Protein AF-A0A3C2AQ72-F1 (afdb_monomer_lite)

Structure (mmCIF, N/CA/C/O backbone):
data_AF-A0A3C2AQ72-F1
#
_entry.id   AF-A0A3C2AQ72-F1
#
loop_
_atom_site.group_PDB
_atom_site.id
_atom_site.type_symbol
_atom_site.label_atom_id
_atom_site.label_alt_id
_atom_site.label_comp_id
_atom_site.label_asym_id
_atom_site.label_entity_id
_atom_site.label_seq_id
_atom_site.pdbx_PDB_ins_code
_atom_site.Cartn_x
_atom_site.Cartn_y
_atom_site.Cartn_z
_atom_site.occupancy
_atom_site.B_iso_or_equiv
_atom_site.auth_seq_id
_atom_site.auth_comp_id
_atom_site.auth_asym_id
_atom_site.auth_atom_id
_atom_site.pdbx_PDB_model_num
ATOM 1 N N . CYS A 1 1 ? 8.206 1.899 -15.677 1.00 89.50 1 CYS A N 1
ATOM 2 C CA . CYS A 1 1 ? 8.669 2.232 -14.307 1.00 89.50 1 CYS A CA 1
ATOM 3 C C . CYS A 1 1 ? 9.576 1.104 -13.819 1.00 89.50 1 CYS A C 1
ATOM 5 O O . CYS A 1 1 ? 9.097 -0.017 -13.760 1.00 89.50 1 CYS A O 1
ATOM 7 N N . HIS A 1 2 ? 10.856 1.352 -13.502 1.00 95.69 2 HIS A N 1
ATOM 8 C CA . HIS A 1 2 ? 11.806 0.269 -13.172 1.00 95.69 2 HIS A CA 1
ATOM 9 C C . HIS A 1 2 ? 11.410 -0.516 -11.911 1.00 95.69 2 HIS A C 1
ATOM 11 O O . HIS A 1 2 ? 11.183 -1.717 -11.989 1.00 95.69 2 HIS A O 1
ATOM 17 N N . TRP A 1 3 ? 11.232 0.166 -10.776 1.00 97.06 3 TRP A N 1
ATOM 18 C CA . TRP A 1 3 ? 10.887 -0.485 -9.504 1.00 97.06 3 TRP A CA 1
ATOM 19 C C . TRP A 1 3 ? 9.511 -1.152 -9.499 1.00 97.06 3 TRP A C 1
ATOM 21 O O . TRP A 1 3 ? 9.279 -2.063 -8.712 1.00 97.06 3 TRP A O 1
ATOM 31 N N . CYS A 1 4 ? 8.609 -0.732 -10.390 1.00 95.75 4 CYS A N 1
ATOM 32 C CA . CYS A 1 4 ? 7.329 -1.404 -10.572 1.00 95.75 4 CYS A CA 1
ATOM 33 C C . CYS A 1 4 ? 7.531 -2.822 -11.116 1.00 95.75 4 CYS A C 1
ATOM 35 O O . CYS A 1 4 ? 6.930 -3.746 -10.587 1.00 95.75 4 CYS A O 1
ATOM 37 N N . HIS A 1 5 ? 8.417 -2.990 -12.105 1.00 96.81 5 HIS A N 1
ATOM 38 C CA . HIS A 1 5 ? 8.761 -4.309 -12.643 1.00 96.81 5 HIS A CA 1
ATOM 39 C C . HIS A 1 5 ? 9.538 -5.162 -11.639 1.00 96.81 5 HIS A C 1
ATOM 41 O O . HIS A 1 5 ? 9.309 -6.361 -11.554 1.00 96.81 5 HIS A O 1
ATOM 47 N N . VAL A 1 6 ? 10.438 -4.553 -10.857 1.00 98.06 6 VAL A N 1
ATOM 48 C CA . VAL A 1 6 ? 11.176 -5.286 -9.813 1.00 98.06 6 VAL A CA 1
ATOM 49 C C . VAL A 1 6 ? 10.208 -5.854 -8.775 1.00 98.06 6 VAL A C 1
ATOM 51 O O . VAL A 1 6 ? 10.235 -7.048 -8.507 1.00 98.06 6 VAL A O 1
ATOM 54 N N . MET A 1 7 ? 9.311 -5.026 -8.233 1.00 98.25 7 MET A N 1
ATOM 55 C CA . MET A 1 7 ? 8.346 -5.482 -7.229 1.00 98.25 7 MET A CA 1
ATOM 56 C C . MET A 1 7 ? 7.323 -6.473 -7.801 1.00 98.25 7 MET A C 1
ATOM 58 O O . MET A 1 7 ? 6.921 -7.400 -7.104 1.00 98.25 7 MET A O 1
ATOM 62 N N . GLU A 1 8 ? 6.920 -6.302 -9.062 1.00 97.19 8 GLU A N 1
ATOM 63 C CA . GLU A 1 8 ? 6.074 -7.263 -9.775 1.00 97.19 8 GLU A CA 1
ATOM 64 C C . GLU A 1 8 ? 6.707 -8.653 -9.789 1.00 97.19 8 GLU A C 1
ATOM 66 O O . GLU A 1 8 ? 6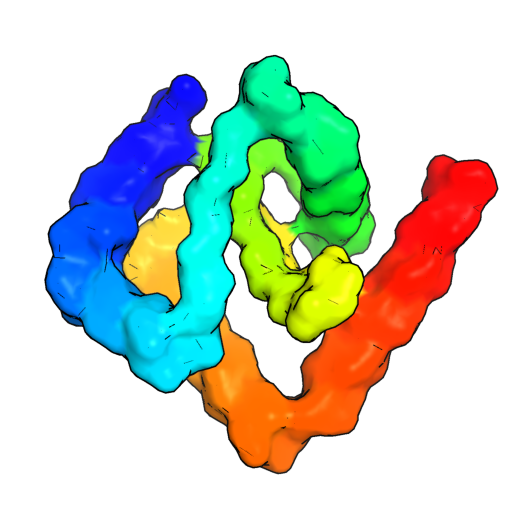.101 -9.594 -9.282 1.00 97.19 8 GLU A O 1
ATOM 71 N N . HIS A 1 9 ? 7.956 -8.750 -10.241 1.00 97.62 9 HIS A N 1
ATOM 72 C CA . HIS A 1 9 ? 8.668 -10.020 -10.314 1.00 97.62 9 HIS A CA 1
ATOM 73 C C . HIS A 1 9 ? 8.984 -10.613 -8.933 1.00 97.62 9 HIS A C 1
ATOM 75 O O . HIS A 1 9 ? 8.851 -11.813 -8.714 1.00 97.62 9 HIS A O 1
ATOM 81 N N . GLU A 1 10 ? 9.400 -9.780 -7.976 1.00 97.38 10 GLU A N 1
ATOM 82 C CA . GLU A 1 10 ? 9.776 -10.256 -6.641 1.00 97.38 10 GLU A CA 1
ATOM 83 C C . GLU A 1 10 ? 8.576 -10.612 -5.757 1.00 97.38 10 GLU A C 1
ATOM 85 O O . GLU A 1 10 ? 8.739 -11.382 -4.812 1.00 97.38 10 GLU A O 1
ATOM 90 N N . SER A 1 11 ? 7.405 -10.008 -5.989 1.00 97.56 11 SER A N 1
ATOM 91 C CA . SER A 1 11 ? 6.265 -10.099 -5.066 1.00 97.56 11 SER A CA 1
ATOM 92 C C . SER A 1 11 ? 4.947 -10.460 -5.740 1.00 97.56 11 SER A C 1
ATOM 94 O O . SER A 1 11 ? 4.271 -11.358 -5.261 1.00 97.56 11 SER A O 1
ATOM 96 N N . PHE A 1 12 ? 4.532 -9.781 -6.810 1.00 97.19 12 PHE A N 1
ATOM 97 C CA . PHE A 1 12 ? 3.191 -10.004 -7.377 1.00 97.19 12 PHE A CA 1
ATOM 98 C C . PHE A 1 12 ? 3.087 -11.302 -8.188 1.00 97.19 12 PHE A C 1
ATOM 100 O O . PHE A 1 12 ? 1.999 -11.863 -8.287 1.00 97.19 12 PHE A O 1
ATOM 107 N N . GLU A 1 13 ? 4.207 -11.788 -8.726 1.00 97.75 13 GLU A N 1
ATOM 108 C CA . GLU A 1 13 ? 4.323 -13.092 -9.395 1.00 97.75 13 GLU A CA 1
ATOM 109 C C . GLU A 1 13 ? 4.582 -14.260 -8.418 1.00 97.75 13 GLU A C 1
ATOM 111 O O . GLU A 1 13 ? 4.556 -15.418 -8.828 1.00 97.75 13 GLU A O 1
ATOM 116 N N . ASP A 1 14 ? 4.832 -13.987 -7.130 1.00 98.38 14 ASP A N 1
ATOM 117 C CA . ASP A 1 14 ? 5.065 -15.021 -6.114 1.00 98.38 14 ASP A CA 1
ATOM 118 C C . ASP A 1 14 ? 3.727 -15.598 -5.616 1.00 98.38 14 ASP A C 1
ATOM 120 O O . ASP A 1 14 ? 2.900 -14.889 -5.036 1.00 98.38 14 ASP A O 1
ATOM 124 N N . ASP A 1 15 ? 3.520 -16.904 -5.812 1.00 98.38 15 ASP A N 1
ATOM 125 C CA . ASP A 1 15 ? 2.260 -17.589 -5.486 1.00 98.38 15 ASP A CA 1
ATOM 126 C C . ASP A 1 15 ? 1.843 -17.439 -4.013 1.00 98.38 15 ASP A C 1
ATOM 128 O O . ASP A 1 15 ? 0.649 -17.359 -3.708 1.00 98.38 15 ASP A O 1
ATOM 132 N N . ALA A 1 16 ? 2.800 -17.389 -3.078 1.00 98.06 16 ALA A N 1
ATOM 133 C CA . ALA A 1 16 ? 2.487 -17.261 -1.657 1.00 98.06 16 ALA A CA 1
ATOM 134 C C . ALA A 1 16 ? 2.013 -15.841 -1.321 1.00 98.06 16 ALA A C 1
ATOM 136 O O . ALA A 1 16 ? 1.052 -15.665 -0.566 1.00 98.06 16 ALA A O 1
ATOM 137 N N . VAL A 1 17 ? 2.643 -14.827 -1.919 1.00 98.31 17 VAL A N 1
ATOM 138 C CA . VAL A 1 17 ? 2.209 -13.429 -1.789 1.00 98.31 17 VAL A CA 1
ATOM 139 C C . VAL A 1 17 ? 0.849 -13.225 -2.454 1.00 98.31 17 VAL A C 1
ATOM 141 O O . VAL A 1 17 ? -0.040 -12.618 -1.856 1.00 98.31 17 VAL A O 1
ATOM 144 N N . ALA A 1 18 ? 0.645 -13.774 -3.653 1.00 98.38 18 ALA A N 1
ATOM 145 C CA . ALA A 1 18 ? -0.629 -13.704 -4.359 1.00 98.38 18 ALA A CA 1
ATOM 146 C C . ALA A 1 18 ? -1.759 -14.370 -3.556 1.00 98.38 18 ALA A C 1
ATOM 148 O O . ALA A 1 18 ? -2.850 -13.809 -3.438 1.00 98.38 18 ALA A O 1
ATOM 149 N N . ALA A 1 19 ? -1.503 -15.530 -2.941 1.00 98.44 19 ALA A N 1
ATOM 150 C CA . ALA A 1 19 ? -2.463 -16.193 -2.061 1.00 98.44 19 ALA A CA 1
ATOM 151 C C . ALA A 1 19 ? -2.835 -15.326 -0.845 1.00 98.44 19 ALA A C 1
ATOM 153 O O . ALA A 1 19 ? -4.017 -15.212 -0.517 1.00 98.44 19 ALA A O 1
ATOM 154 N N . LEU A 1 20 ? -1.853 -14.671 -0.215 1.00 98.19 20 LEU A N 1
ATOM 155 C CA . LEU A 1 20 ? -2.085 -13.743 0.895 1.00 98.19 20 LEU A CA 1
ATOM 156 C C . LEU A 1 20 ? -2.932 -12.536 0.465 1.00 98.19 20 LEU A C 1
ATOM 158 O O . LEU A 1 20 ? -3.898 -12.181 1.144 1.00 98.19 20 LEU A O 1
ATOM 162 N N . MET A 1 21 ? -2.604 -11.930 -0.680 1.00 98.44 21 MET A N 1
ATOM 163 C CA . MET A 1 21 ? -3.373 -10.824 -1.253 1.00 98.44 21 MET A CA 1
ATOM 164 C C . MET A 1 21 ? -4.822 -11.248 -1.520 1.00 98.44 21 MET A C 1
ATOM 166 O O . MET A 1 21 ? -5.743 -10.590 -1.043 1.00 98.44 21 MET A O 1
ATOM 170 N N . ASN A 1 22 ? -5.031 -12.390 -2.180 1.00 98.44 22 ASN A N 1
ATOM 171 C CA . ASN A 1 22 ? -6.360 -12.914 -2.510 1.00 98.44 22 ASN A CA 1
ATOM 172 C C . ASN A 1 22 ? -7.197 -13.286 -1.277 1.00 98.44 22 ASN A C 1
ATOM 174 O O . ASN A 1 22 ? -8.423 -13.202 -1.315 1.00 98.44 22 ASN A O 1
ATOM 178 N N . ALA A 1 23 ? -6.561 -13.702 -0.179 1.00 98.25 23 ALA A N 1
ATOM 179 C CA . ALA A 1 23 ? -7.266 -14.080 1.042 1.00 98.25 23 ALA A CA 1
ATOM 180 C C . ALA A 1 23 ? -7.845 -12.878 1.807 1.00 98.25 23 ALA A C 1
ATOM 182 O O . ALA A 1 23 ? -8.783 -13.043 2.595 1.00 98.25 23 ALA A O 1
ATOM 183 N N . HIS A 1 24 ? -7.268 -11.684 1.643 1.00 97.94 24 HIS A N 1
ATOM 184 C CA . HIS A 1 24 ? -7.545 -10.542 2.524 1.00 97.94 24 HIS A CA 1
ATOM 185 C C . HIS A 1 24 ? -7.898 -9.242 1.798 1.00 97.94 24 HIS A C 1
ATOM 187 O O . HIS A 1 24 ? -8.484 -8.352 2.414 1.00 97.94 24 HIS A O 1
ATOM 193 N N . TYR A 1 25 ? -7.592 -9.128 0.506 1.00 98.38 25 TYR A N 1
ATOM 194 C CA . TYR A 1 25 ? -7.699 -7.885 -0.247 1.00 98.38 25 TYR A CA 1
ATOM 195 C C . TYR A 1 25 ? -8.369 -8.094 -1.605 1.00 98.38 25 TYR A C 1
ATOM 197 O O . TYR A 1 25 ? -8.307 -9.158 -2.211 1.00 98.38 25 TYR A O 1
ATOM 205 N N . THR A 1 26 ? -8.986 -7.029 -2.119 1.00 98.25 26 THR A N 1
ATOM 206 C CA . THR A 1 26 ? -9.325 -6.914 -3.543 1.00 98.25 26 THR A CA 1
ATOM 207 C C . THR A 1 26 ? -8.229 -6.101 -4.214 1.00 98.25 26 THR A C 1
ATOM 209 O O . THR A 1 26 ? -8.191 -4.878 -4.090 1.00 98.25 26 THR A O 1
ATOM 212 N N . SER A 1 27 ? -7.295 -6.781 -4.873 1.00 98.06 27 SER A N 1
ATOM 213 C CA . SER A 1 27 ? -6.159 -6.131 -5.527 1.00 98.06 27 SER A CA 1
ATOM 214 C C . SER A 1 27 ? -6.576 -5.488 -6.849 1.00 98.06 27 SER A C 1
ATOM 216 O O . SER A 1 27 ? -7.191 -6.131 -7.696 1.00 98.06 27 SER A O 1
ATOM 218 N N . ILE A 1 28 ? -6.229 -4.211 -7.032 1.00 97.88 28 ILE A N 1
ATOM 219 C CA . ILE A 1 28 ? -6.558 -3.427 -8.228 1.00 97.88 28 ILE A CA 1
ATOM 220 C C . ILE A 1 28 ? -5.256 -2.889 -8.819 1.00 97.88 28 ILE A C 1
ATOM 222 O O . ILE A 1 28 ? -4.528 -2.148 -8.158 1.00 97.88 28 ILE A O 1
ATOM 226 N N . LYS A 1 29 ? -4.965 -3.243 -10.075 1.00 97.00 29 LYS A N 1
ATOM 227 C CA . LYS A 1 29 ? -3.832 -2.689 -10.822 1.00 97.00 29 LYS A CA 1
ATOM 228 C C . LYS A 1 29 ? -4.298 -1.453 -11.583 1.00 97.00 29 LYS A C 1
ATOM 230 O O . LYS A 1 29 ? -5.255 -1.523 -12.346 1.00 97.00 29 LYS A O 1
ATOM 235 N N . ILE A 1 30 ? -3.619 -0.333 -11.369 1.00 96.94 30 ILE A N 1
ATOM 236 C CA . ILE A 1 30 ? -3.917 0.936 -12.037 1.00 96.94 30 ILE A CA 1
ATOM 237 C C . ILE A 1 30 ? -2.730 1.307 -12.921 1.00 96.94 30 ILE A C 1
ATOM 239 O O . ILE A 1 30 ? -1.577 1.228 -12.482 1.00 96.94 30 ILE A O 1
ATOM 243 N N . ASP A 1 31 ? -3.023 1.709 -14.155 1.00 96.88 31 ASP A N 1
ATOM 244 C CA . ASP A 1 31 ? -2.071 2.401 -15.013 1.00 96.88 31 ASP A CA 1
ATOM 245 C C . ASP A 1 31 ? -2.195 3.914 -14.784 1.00 96.88 31 ASP A C 1
ATOM 247 O O . ASP A 1 31 ? -3.265 4.502 -14.951 1.00 96.88 31 ASP A O 1
ATOM 251 N N . ARG A 1 32 ? -1.095 4.547 -14.367 1.00 96.81 32 ARG A N 1
ATOM 252 C CA . ARG A 1 32 ? -1.051 5.989 -14.088 1.00 96.81 32 ARG A CA 1
ATOM 253 C C . ARG A 1 32 ? -1.163 6.846 -15.348 1.00 96.81 32 ARG A C 1
ATOM 255 O O . ARG A 1 32 ? -1.580 7.993 -15.252 1.00 96.81 32 ARG A O 1
ATOM 262 N N . GLU A 1 33 ? -0.744 6.327 -16.501 1.00 96.44 33 GLU A N 1
ATOM 263 C CA . GLU A 1 33 ? -0.801 7.056 -17.770 1.00 96.44 33 GLU A CA 1
ATOM 264 C C . GLU A 1 33 ? -2.248 7.123 -18.268 1.00 96.44 33 GLU A C 1
ATOM 266 O O . GLU 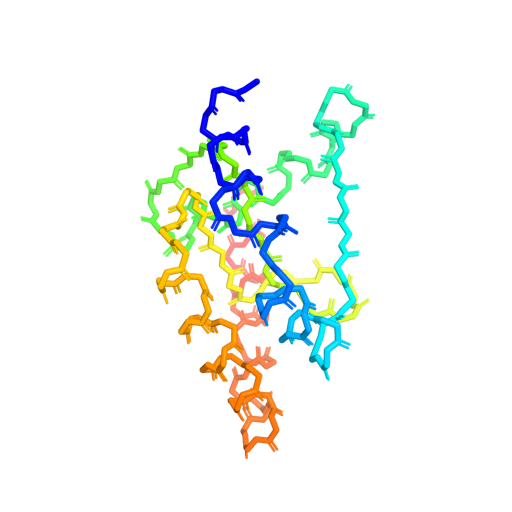A 1 33 ? -2.661 8.134 -18.832 1.00 96.44 33 GLU A O 1
ATOM 271 N N . GLU A 1 34 ? -3.046 6.096 -17.962 1.00 97.94 34 GLU A N 1
ATOM 272 C CA . GLU A 1 34 ? -4.479 6.063 -18.263 1.00 97.94 34 GLU A CA 1
ATOM 273 C C . GLU A 1 34 ? -5.341 6.741 -17.186 1.00 97.94 34 GLU A C 1
ATOM 275 O O . GLU A 1 34 ? -6.385 7.314 -17.501 1.00 97.94 34 GLU A O 1
ATOM 280 N N . ARG A 1 35 ? -4.924 6.689 -15.911 1.00 97.69 35 ARG A N 1
ATOM 281 C CA . ARG A 1 35 ? -5.643 7.263 -14.756 1.00 97.69 35 ARG A CA 1
ATOM 282 C C . ARG A 1 35 ? -4.775 8.216 -13.923 1.00 97.69 35 ARG A C 1
ATOM 284 O O . ARG A 1 35 ? -4.567 7.973 -12.728 1.00 97.69 35 ARG A O 1
ATOM 291 N N . PRO A 1 36 ? -4.301 9.332 -14.511 1.00 97.38 36 PRO A N 1
ATOM 292 C CA . PRO A 1 36 ? -3.476 10.310 -13.797 1.00 97.38 36 PRO A CA 1
ATOM 293 C C . PRO A 1 36 ? -4.232 10.990 -12.645 1.00 97.38 36 PRO A C 1
ATOM 295 O O . PRO A 1 36 ? -3.619 11.460 -11.690 1.00 97.38 36 PRO A O 1
ATOM 298 N N . ASP A 1 37 ? -5.567 11.014 -12.705 1.00 96.56 37 ASP A N 1
ATOM 299 C CA . ASP A 1 37 ? -6.444 11.509 -11.644 1.00 96.56 37 ASP A CA 1
ATOM 300 C C . ASP A 1 37 ? -6.341 10.665 -10.362 1.00 96.56 37 ASP A C 1
ATOM 302 O O . ASP A 1 37 ? -6.236 11.208 -9.259 1.00 96.56 37 ASP A O 1
ATOM 306 N N . LEU A 1 38 ? -6.335 9.335 -10.503 1.00 96.75 38 LEU A N 1
ATOM 307 C CA . LEU A 1 38 ? -6.179 8.420 -9.373 1.00 96.75 38 LEU A CA 1
ATOM 308 C C . LEU A 1 38 ? -4.742 8.415 -8.862 1.00 96.75 38 LEU A C 1
ATOM 310 O O . LEU A 1 38 ? -4.533 8.419 -7.649 1.00 96.75 38 LEU A O 1
ATOM 314 N N . ASP A 1 39 ? -3.772 8.438 -9.776 1.00 97.62 39 ASP A N 1
ATOM 315 C CA . ASP A 1 39 ? -2.353 8.507 -9.435 1.00 97.62 39 ASP A CA 1
ATOM 316 C C . ASP A 1 39 ? -2.049 9.728 -8.560 1.00 97.62 39 ASP A C 1
ATOM 318 O O . ASP A 1 39 ? -1.533 9.574 -7.455 1.00 97.62 39 ASP A O 1
ATOM 322 N N . ALA A 1 40 ? -2.467 10.925 -8.988 1.00 96.25 40 ALA A N 1
ATOM 323 C CA . ALA A 1 40 ? -2.257 12.154 -8.230 1.00 96.25 40 ALA A CA 1
ATOM 324 C C . ALA A 1 40 ? -2.906 12.093 -6.839 1.00 96.25 40 ALA A C 1
ATOM 326 O O . ALA A 1 40 ? -2.254 12.394 -5.838 1.00 96.25 40 ALA A O 1
ATOM 327 N N . ARG A 1 41 ? -4.166 11.639 -6.755 1.00 94.75 41 ARG A N 1
ATOM 328 C CA . ARG A 1 41 ? -4.900 11.530 -5.484 1.00 94.75 41 ARG A CA 1
ATOM 329 C C . ARG A 1 41 ? -4.181 10.626 -4.481 1.00 94.75 41 ARG A C 1
ATOM 331 O O . ARG A 1 41 ? -4.028 10.993 -3.316 1.00 94.75 41 ARG A O 1
ATOM 338 N N . TYR A 1 42 ? -3.766 9.438 -4.913 1.00 97.12 42 TYR A N 1
ATOM 339 C CA . TYR A 1 42 ? -3.109 8.481 -4.027 1.00 97.12 42 TYR A CA 1
ATOM 340 C C . TYR A 1 42 ? -1.646 8.846 -3.749 1.00 97.12 42 TYR A C 1
ATOM 342 O O . TYR A 1 42 ? -1.162 8.580 -2.649 1.00 97.12 42 TYR A O 1
ATOM 350 N N . MET A 1 43 ? -0.962 9.517 -4.681 1.00 97.38 43 MET A N 1
ATOM 351 C CA . MET A 1 43 ? 0.377 10.060 -4.456 1.00 97.38 43 MET A CA 1
ATOM 352 C C . MET A 1 43 ? 0.360 11.105 -3.340 1.00 97.38 43 MET A C 1
ATOM 354 O O . MET A 1 43 ? 1.172 11.018 -2.422 1.00 97.38 43 MET A O 1
ATOM 358 N N . SER A 1 44 ? -0.595 12.044 -3.361 1.00 96.06 44 SER A N 1
ATOM 359 C CA . SER A 1 44 ? -0.753 13.031 -2.286 1.00 96.06 44 SER A CA 1
ATOM 360 C C . SER A 1 44 ? -1.009 12.367 -0.934 1.00 96.06 44 SER A C 1
ATOM 362 O O . SER A 1 44 ? -0.415 12.768 0.063 1.00 96.06 44 SER A O 1
ATOM 364 N N . ALA A 1 45 ? -1.834 11.316 -0.895 1.00 96.06 45 ALA A N 1
ATOM 365 C CA . ALA A 1 45 ? -2.080 10.566 0.335 1.00 96.06 45 ALA A CA 1
ATOM 366 C C . ALA A 1 45 ? -0.800 9.906 0.877 1.00 96.06 45 ALA A C 1
ATOM 368 O O . ALA A 1 45 ? -0.493 10.044 2.059 1.00 96.06 45 ALA A O 1
ATOM 369 N N . VAL A 1 46 ? -0.013 9.238 0.026 1.00 96.62 46 VAL A N 1
ATOM 370 C CA . VAL A 1 46 ? 1.252 8.606 0.445 1.00 96.62 46 VAL A CA 1
ATOM 371 C C . VAL A 1 46 ? 2.293 9.643 0.867 1.00 96.62 46 VAL A C 1
ATOM 373 O O . VAL A 1 46 ? 2.974 9.441 1.873 1.00 96.62 46 VAL A O 1
ATOM 376 N N . GLN A 1 47 ? 2.380 10.776 0.169 1.00 96.06 47 GLN A N 1
ATOM 377 C CA . GLN A 1 47 ? 3.252 11.887 0.557 1.00 96.06 47 GLN A CA 1
ATOM 378 C C . GLN A 1 47 ? 2.861 12.468 1.913 1.00 96.06 47 GLN A C 1
ATOM 380 O O . GLN A 1 47 ? 3.737 12.731 2.731 1.00 96.06 47 GLN A O 1
ATOM 385 N N . LEU A 1 48 ? 1.564 12.604 2.188 1.00 94.44 48 LEU A N 1
ATOM 386 C CA . LEU A 1 48 ? 1.074 13.054 3.486 1.00 94.44 48 LEU A CA 1
ATOM 387 C C . LEU A 1 48 ? 1.378 12.039 4.603 1.00 94.44 48 LEU A C 1
ATOM 389 O O . LEU A 1 48 ? 1.758 12.435 5.700 1.00 94.44 48 LEU A O 1
ATOM 393 N N . MET A 1 49 ? 1.252 10.734 4.329 1.00 92.12 49 MET A N 1
ATOM 394 C CA . MET A 1 49 ? 1.547 9.671 5.303 1.00 92.12 49 MET A CA 1
ATOM 395 C C . MET A 1 49 ? 3.043 9.522 5.606 1.00 92.12 49 MET A C 1
ATOM 397 O O . MET A 1 49 ? 3.416 9.233 6.740 1.00 92.12 49 MET A O 1
ATOM 401 N N . THR A 1 50 ? 3.898 9.652 4.589 1.00 92.81 50 THR A N 1
ATOM 402 C CA . THR A 1 50 ? 5.297 9.187 4.656 1.00 92.81 50 THR A CA 1
ATOM 403 C C . THR A 1 50 ? 6.335 10.286 4.431 1.00 92.81 50 THR A C 1
ATOM 405 O O . THR A 1 50 ? 7.524 10.063 4.649 1.00 92.81 50 THR A O 1
ATOM 408 N N . GLY A 1 51 ? 5.918 11.466 3.963 1.00 93.56 51 GLY A N 1
ATOM 409 C CA . GLY A 1 51 ? 6.812 12.533 3.504 1.00 93.56 51 GLY A CA 1
ATOM 410 C C . GLY A 1 51 ? 7.534 12.222 2.187 1.00 93.56 51 GLY A C 1
ATOM 411 O O . GLY A 1 51 ? 8.356 13.017 1.736 1.00 93.56 51 GLY A O 1
ATOM 412 N N . GLN A 1 52 ? 7.257 11.072 1.566 1.00 91.88 52 GLN A N 1
ATOM 413 C CA . GLN A 1 52 ? 7.900 10.610 0.340 1.00 91.88 52 GLN A CA 1
ATOM 414 C C . GLN A 1 52 ? 6.860 10.214 -0.711 1.00 91.88 52 GLN A C 1
ATOM 416 O O . GLN A 1 52 ? 5.704 9.940 -0.408 1.00 91.88 52 GLN A O 1
ATOM 421 N N . GLY A 1 53 ? 7.280 10.181 -1.974 1.00 94.19 53 GLY A N 1
ATOM 422 C CA . GLY A 1 53 ? 6.442 9.753 -3.089 1.00 94.19 53 GLY A CA 1
ATOM 423 C C . GLY A 1 53 ? 7.269 9.070 -4.167 1.00 94.19 53 GLY A C 1
ATOM 424 O O . GLY A 1 53 ? 8.489 9.230 -4.231 1.00 94.19 53 GLY A O 1
ATOM 425 N N . GLY A 1 54 ? 6.607 8.288 -5.011 1.00 96.00 54 GLY A N 1
ATOM 426 C CA . GLY A 1 54 ? 7.253 7.551 -6.087 1.00 96.00 54 GLY A CA 1
ATOM 427 C C . GLY A 1 54 ? 6.451 6.334 -6.520 1.00 96.00 54 GLY A C 1
ATOM 428 O O . GLY A 1 54 ? 5.350 6.088 -6.034 1.00 96.00 54 GLY A O 1
ATOM 429 N N . TRP A 1 55 ? 7.032 5.570 -7.444 1.00 97.69 55 TRP A N 1
ATOM 430 C CA . TRP A 1 55 ? 6.419 4.367 -7.998 1.00 97.69 55 TRP A CA 1
ATOM 431 C C . TRP A 1 55 ? 7.350 3.157 -7.834 1.00 97.69 55 TRP A C 1
ATOM 433 O O . TRP A 1 55 ? 8.565 3.327 -7.983 1.00 97.69 55 TRP A O 1
ATOM 443 N N . PRO A 1 56 ? 6.824 1.944 -7.581 1.00 97.38 56 PRO A N 1
ATOM 444 C CA . PRO A 1 56 ? 5.404 1.575 -7.553 1.00 97.38 56 PRO A CA 1
ATOM 445 C C . PRO A 1 56 ? 4.673 2.238 -6.392 1.00 97.38 56 PRO A C 1
ATOM 447 O O . PRO A 1 56 ? 5.245 2.377 -5.324 1.00 97.38 56 PRO A O 1
ATOM 450 N N . LEU A 1 57 ? 3.449 2.705 -6.633 1.00 97.88 57 LEU A N 1
ATOM 451 C CA . LEU A 1 57 ? 2.618 3.333 -5.612 1.00 97.88 57 LEU A CA 1
ATOM 452 C C . LEU A 1 57 ? 1.655 2.271 -5.082 1.00 97.88 57 LEU A C 1
ATOM 454 O O . LEU A 1 57 ? 0.751 1.850 -5.803 1.00 97.88 57 LEU A O 1
ATOM 458 N N . ASN A 1 58 ? 1.872 1.821 -3.849 1.00 98.06 58 ASN A N 1
ATOM 459 C CA . ASN A 1 58 ? 1.049 0.802 -3.207 1.00 98.06 58 ASN A CA 1
ATOM 460 C C . ASN A 1 58 ? 0.203 1.450 -2.117 1.00 98.06 58 ASN A C 1
ATOM 462 O O . ASN A 1 58 ? 0.736 2.083 -1.206 1.00 98.06 58 ASN A O 1
ATOM 466 N N . VAL A 1 59 ? -1.115 1.279 -2.202 1.00 97.94 59 VAL A N 1
ATOM 467 C CA . VAL A 1 59 ? -2.066 1.867 -1.257 1.00 97.94 59 VAL A CA 1
ATOM 468 C C . VAL A 1 59 ? -3.091 0.827 -0.844 1.00 97.94 59 VAL A C 1
ATOM 470 O O . VAL A 1 59 ? -3.680 0.153 -1.687 1.00 97.94 59 VAL A O 1
ATOM 473 N N . ILE A 1 60 ? -3.331 0.737 0.461 1.00 98.06 60 ILE A N 1
ATOM 474 C CA . ILE A 1 60 ? -4.481 0.038 1.024 1.00 98.06 60 ILE A CA 1
ATOM 475 C C . ILE A 1 60 ? -5.543 1.089 1.330 1.00 98.06 60 ILE A C 1
ATOM 477 O O . ILE A 1 60 ? -5.286 2.083 2.016 1.00 98.06 60 ILE A O 1
ATOM 481 N N . ALA A 1 61 ? -6.738 0.863 0.796 1.00 97.62 61 ALA A N 1
ATOM 482 C CA . ALA A 1 61 ? -7.874 1.757 0.926 1.00 97.62 61 ALA A CA 1
ATOM 483 C C . ALA A 1 61 ? -9.093 1.028 1.500 1.00 97.62 61 ALA A C 1
ATOM 485 O O . ALA A 1 61 ? -9.244 -0.187 1.363 1.00 97.62 61 ALA A O 1
ATOM 486 N N . LEU A 1 62 ? -9.975 1.797 2.133 1.00 97.00 62 LEU A N 1
ATOM 487 C CA . LEU A 1 62 ? -11.315 1.356 2.502 1.00 97.00 62 LEU A CA 1
ATOM 488 C C . LEU A 1 62 ? -12.168 1.095 1.245 1.00 97.00 62 LEU A C 1
ATOM 490 O O . LEU A 1 62 ? -11.820 1.565 0.159 1.00 97.00 62 LEU A O 1
ATOM 494 N N . PRO A 1 63 ? -13.317 0.399 1.369 1.00 95.38 63 PRO A N 1
ATOM 495 C CA . PRO A 1 63 ? -14.189 0.104 0.227 1.00 95.38 63 PRO A CA 1
ATOM 496 C C . PRO A 1 63 ? -14.693 1.333 -0.548 1.00 95.38 63 PRO A C 1
ATOM 498 O O . PRO A 1 63 ? -15.088 1.205 -1.702 1.00 95.38 63 PRO A O 1
ATOM 501 N N . ASP A 1 64 ? -14.683 2.517 0.068 1.00 94.38 64 ASP A N 1
ATOM 502 C CA . ASP A 1 64 ? -15.045 3.794 -0.561 1.00 94.38 64 ASP A CA 1
ATOM 503 C C . ASP A 1 64 ? -13.867 4.483 -1.287 1.00 94.38 64 ASP A C 1
ATOM 505 O O . ASP A 1 64 ? -14.023 5.572 -1.842 1.00 94.38 64 ASP A O 1
ATOM 509 N N . GLY A 1 65 ? -12.682 3.863 -1.287 1.00 94.81 65 GLY A N 1
ATOM 510 C CA . GLY A 1 65 ? -11.455 4.403 -1.869 1.00 94.81 65 GLY A CA 1
ATOM 511 C C . GLY A 1 65 ? -10.686 5.357 -0.951 1.00 94.81 65 GLY A C 1
ATOM 512 O O . GLY A 1 65 ? -9.747 6.012 -1.403 1.00 94.81 65 GLY A O 1
ATOM 513 N N . THR A 1 66 ? -11.052 5.474 0.328 1.00 96.12 66 THR A N 1
ATOM 514 C CA . THR A 1 66 ? -10.287 6.276 1.290 1.00 96.12 66 THR A CA 1
ATOM 515 C C . THR A 1 66 ? -8.968 5.575 1.640 1.00 96.12 66 THR A C 1
ATOM 517 O O . THR A 1 66 ? -9.013 4.466 2.176 1.00 96.12 66 THR A O 1
ATOM 520 N N . PRO A 1 67 ? -7.793 6.180 1.377 1.00 96.75 67 PRO A N 1
ATOM 521 C CA . PRO A 1 67 ? -6.510 5.563 1.699 1.00 96.75 67 PRO A CA 1
ATOM 522 C C . PRO A 1 67 ? -6.290 5.518 3.216 1.00 96.75 67 PRO A C 1
ATOM 524 O O . PRO A 1 67 ? -6.516 6.507 3.908 1.00 96.75 67 PRO A O 1
ATOM 527 N N . VAL A 1 68 ? -5.835 4.374 3.730 1.00 97.00 68 VAL A N 1
ATOM 528 C CA . VAL A 1 68 ? -5.555 4.167 5.170 1.00 97.00 68 VAL A CA 1
ATOM 529 C C . VAL A 1 68 ? -4.102 3.818 5.449 1.00 97.00 68 VAL A C 1
ATOM 531 O O . VAL A 1 68 ? -3.630 3.986 6.570 1.00 97.00 68 VAL A O 1
ATOM 534 N N . TRP A 1 69 ? -3.393 3.341 4.432 1.00 97.12 69 TRP A N 1
ATOM 535 C CA . TRP A 1 69 ? -1.976 3.030 4.490 1.00 97.12 69 TRP A CA 1
ATOM 536 C C . TRP A 1 69 ? -1.406 3.044 3.072 1.00 97.12 69 TRP A C 1
ATOM 538 O O . TRP A 1 69 ? -2.111 2.719 2.114 1.00 97.12 69 TRP A O 1
ATOM 548 N N . GLY A 1 70 ? -0.132 3.379 2.921 1.00 96.56 70 GLY A N 1
ATOM 549 C CA . GLY A 1 70 ? 0.532 3.270 1.635 1.00 96.56 70 GLY A CA 1
ATOM 550 C C . GLY A 1 70 ? 2.014 3.589 1.699 1.00 96.56 70 GLY A C 1
ATOM 551 O O . GLY A 1 70 ? 2.536 4.063 2.706 1.00 96.56 70 GLY A O 1
ATOM 552 N N . GLY A 1 71 ? 2.683 3.321 0.590 1.00 97.06 71 GLY A N 1
ATOM 553 C CA . GLY A 1 71 ? 4.097 3.584 0.403 1.00 97.06 71 GLY A CA 1
ATOM 554 C C . GLY A 1 71 ? 4.513 3.289 -1.027 1.00 97.06 71 GLY A C 1
ATOM 555 O O . GLY A 1 71 ? 3.674 3.107 -1.913 1.00 97.06 71 GLY A O 1
ATOM 556 N N . THR A 1 72 ? 5.822 3.272 -1.251 1.00 96.69 72 THR A N 1
ATOM 557 C CA . THR A 1 72 ? 6.375 3.077 -2.588 1.00 96.69 72 THR A CA 1
ATOM 558 C C . THR A 1 72 ? 6.788 1.619 -2.810 1.00 96.69 72 THR A C 1
ATOM 560 O O . THR A 1 72 ? 5.952 0.713 -2.786 1.00 96.69 72 THR A O 1
ATOM 563 N N . TYR A 1 73 ? 8.080 1.378 -3.014 1.00 97.44 73 TYR A N 1
ATOM 564 C CA . TYR A 1 73 ? 8.643 0.046 -3.147 1.00 97.44 73 TYR A CA 1
ATOM 565 C C . TYR A 1 73 ? 8.691 -0.670 -1.794 1.00 97.44 73 TYR A C 1
ATOM 567 O O . TYR A 1 73 ? 9.149 -0.102 -0.802 1.00 97.44 73 TYR A O 1
ATOM 575 N N . PHE A 1 74 ? 8.304 -1.944 -1.787 1.00 97.50 74 PHE A N 1
ATOM 576 C CA . PHE A 1 74 ? 8.485 -2.851 -0.660 1.00 97.50 74 PHE A CA 1
ATOM 577 C C . PHE A 1 74 ? 9.218 -4.102 -1.135 1.00 97.50 74 PHE A C 1
ATOM 579 O O . PHE A 1 74 ? 8.913 -4.629 -2.204 1.00 97.50 74 PHE A O 1
ATOM 586 N N . SER A 1 75 ? 10.163 -4.598 -0.331 1.00 97.94 75 SER A N 1
ATOM 587 C CA . SER A 1 75 ? 10.703 -5.942 -0.553 1.00 97.94 75 SER A CA 1
ATOM 588 C C . SER A 1 75 ? 9.594 -6.979 -0.359 1.00 97.94 75 SER A C 1
ATOM 590 O O . SER A 1 75 ? 8.661 -6.734 0.410 1.00 97.94 75 SER A O 1
ATOM 592 N N . ARG A 1 76 ? 9.717 -8.167 -0.967 1.00 97.81 76 ARG A N 1
ATOM 593 C CA . ARG A 1 76 ? 8.735 -9.257 -0.792 1.00 97.81 76 ARG A CA 1
ATOM 594 C C . ARG A 1 76 ? 8.379 -9.507 0.675 1.00 97.81 76 ARG A C 1
ATOM 596 O O . ARG A 1 76 ? 7.213 -9.634 1.029 1.00 97.81 76 ARG A O 1
ATOM 603 N N . ARG A 1 77 ? 9.396 -9.554 1.5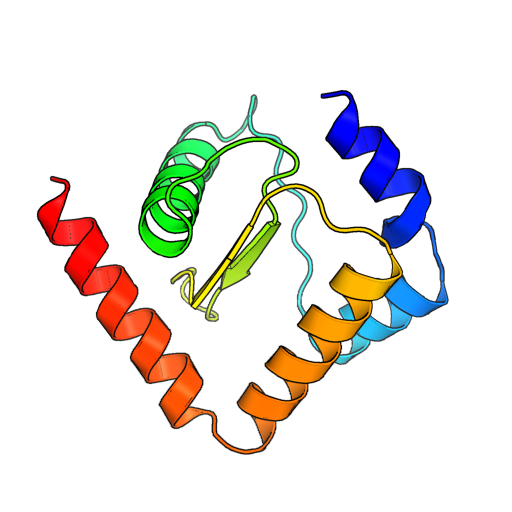43 1.00 98.06 77 ARG A N 1
ATOM 604 C CA . ARG A 1 77 ? 9.216 -9.802 2.979 1.00 98.06 77 ARG A CA 1
ATOM 605 C C . ARG A 1 77 ? 8.419 -8.685 3.647 1.00 98.06 77 ARG A C 1
ATOM 607 O O . ARG A 1 77 ? 7.508 -8.970 4.418 1.00 98.06 77 ARG A O 1
ATOM 614 N N . ASP A 1 78 ? 8.781 -7.435 3.376 1.00 98.06 78 ASP A N 1
ATOM 615 C CA . ASP A 1 78 ? 8.146 -6.293 4.033 1.00 98.06 78 ASP A CA 1
ATOM 616 C C . ASP A 1 78 ? 6.720 -6.080 3.49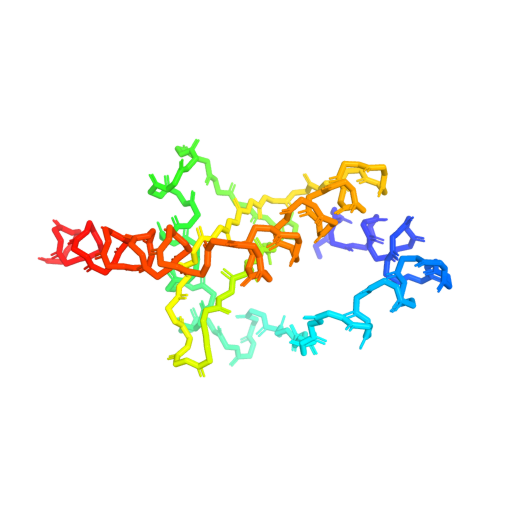4 1.00 98.06 78 ASP A C 1
ATOM 618 O O . ASP A 1 78 ? 5.831 -5.705 4.254 1.00 98.06 78 ASP A O 1
ATOM 622 N N . TRP A 1 79 ? 6.477 -6.408 2.219 1.00 98.12 79 TRP A N 1
ATOM 623 C CA . TRP A 1 79 ? 5.145 -6.419 1.617 1.00 98.12 79 TRP A CA 1
ATOM 624 C C . TRP A 1 79 ? 4.225 -7.448 2.280 1.00 98.12 79 TRP A C 1
ATOM 626 O O . TRP A 1 79 ? 3.156 -7.079 2.767 1.00 98.12 79 TRP A O 1
ATOM 636 N N . SER A 1 80 ? 4.654 -8.712 2.389 1.00 98.38 80 SER A N 1
ATOM 637 C CA . SER A 1 80 ? 3.868 -9.747 3.076 1.00 98.38 80 SER A CA 1
ATOM 638 C C . SER A 1 80 ? 3.596 -9.382 4.533 1.00 98.38 80 SER A C 1
ATOM 640 O O . SER A 1 80 ? 2.460 -9.480 4.990 1.00 98.38 80 SER A O 1
ATOM 642 N N . ALA A 1 81 ? 4.611 -8.887 5.248 1.00 98.38 81 ALA A N 1
ATOM 643 C CA . ALA A 1 81 ? 4.449 -8.468 6.635 1.00 98.38 81 ALA A CA 1
ATOM 644 C C . ALA A 1 81 ? 3.444 -7.314 6.775 1.00 98.38 81 ALA A C 1
ATOM 646 O O . ALA A 1 81 ? 2.662 -7.299 7.726 1.00 98.38 81 ALA A O 1
ATOM 647 N N . ALA A 1 82 ? 3.447 -6.341 5.859 1.00 97.75 82 ALA A N 1
ATOM 648 C CA . ALA A 1 82 ? 2.482 -5.244 5.873 1.00 97.75 82 ALA A CA 1
ATOM 649 C C . ALA A 1 82 ? 1.050 -5.747 5.628 1.00 97.75 82 ALA A C 1
ATOM 651 O O . ALA A 1 82 ? 0.139 -5.382 6.372 1.00 97.75 82 ALA A O 1
ATOM 652 N N . LEU A 1 83 ? 0.858 -6.622 4.634 1.00 98.31 83 LEU A N 1
ATOM 653 C CA . LEU A 1 83 ? -0.440 -7.230 4.332 1.00 98.31 83 LEU A CA 1
ATOM 654 C C . LEU A 1 83 ? -0.982 -8.043 5.517 1.00 98.31 83 LEU A C 1
ATOM 656 O O . LEU A 1 83 ? -2.146 -7.913 5.880 1.00 98.31 83 LEU A O 1
ATOM 660 N N . GLU A 1 84 ? -0.152 -8.855 6.169 1.00 98.31 84 GLU A N 1
ATOM 661 C CA . GLU A 1 84 ? -0.582 -9.634 7.336 1.00 98.31 84 GLU A CA 1
ATOM 662 C C . GLU A 1 84 ? -0.987 -8.735 8.506 1.00 98.31 84 GLU A C 1
ATOM 664 O O . GLU A 1 84 ? -2.075 -8.900 9.061 1.00 98.31 84 GLU A O 1
ATOM 669 N N . GLN A 1 85 ? -0.150 -7.749 8.844 1.00 98.00 85 GLN A N 1
ATOM 670 C CA . GLN A 1 85 ? -0.410 -6.831 9.954 1.00 98.00 85 GLN A CA 1
ATOM 671 C C . GLN A 1 85 ? -1.687 -6.018 9.732 1.00 98.00 85 GLN A C 1
ATOM 673 O O . GLN A 1 85 ? -2.497 -5.874 10.646 1.00 98.00 85 GLN A O 1
ATOM 678 N N . ILE A 1 86 ? -1.904 -5.507 8.518 1.00 97.81 86 ILE A N 1
ATOM 679 C CA . ILE A 1 86 ? -3.077 -4.682 8.217 1.00 97.81 86 ILE A CA 1
ATOM 680 C C . ILE A 1 86 ? -4.342 -5.543 8.140 1.00 97.81 86 ILE A C 1
ATOM 682 O O . ILE A 1 86 ? -5.389 -5.129 8.639 1.00 97.81 86 ILE A O 1
ATOM 686 N N . ALA A 1 87 ? -4.264 -6.754 7.582 1.00 98.00 87 ALA A N 1
ATOM 687 C CA . ALA A 1 87 ? -5.385 -7.690 7.580 1.00 98.00 87 ALA A CA 1
ATOM 688 C C . ALA A 1 87 ? -5.757 -8.141 9.001 1.00 98.00 87 ALA A C 1
ATOM 690 O O . ALA A 1 87 ? -6.942 -8.268 9.316 1.00 98.00 87 ALA A O 1
ATOM 691 N N . GLN A 1 88 ? -4.767 -8.365 9.869 1.00 98.00 88 GLN A N 1
ATOM 692 C CA . GLN A 1 88 ? -5.000 -8.667 11.278 1.00 98.00 88 GLN A CA 1
ATOM 693 C C . GLN A 1 88 ? -5.667 -7.487 11.986 1.00 98.00 88 GLN A C 1
ATOM 695 O O . GLN A 1 88 ? -6.724 -7.674 12.588 1.00 98.00 88 GLN A O 1
ATOM 700 N N . LEU A 1 89 ? -5.120 -6.277 11.838 1.00 97.69 89 LEU A N 1
ATOM 701 C CA . LEU A 1 89 ? -5.689 -5.066 12.426 1.00 97.69 89 LEU A CA 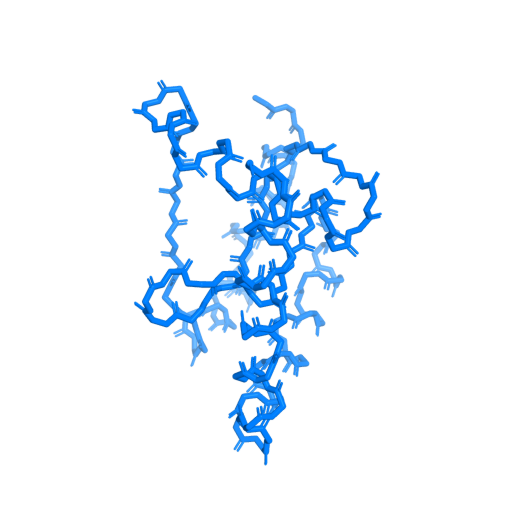1
ATOM 702 C C . LEU A 1 89 ? -7.134 -4.844 11.963 1.00 97.69 89 LEU A C 1
ATOM 704 O O . LEU A 1 89 ? -7.996 -4.540 12.773 1.00 97.69 89 LEU A O 1
ATOM 708 N N . TRP A 1 90 ? -7.440 -5.083 10.686 1.00 97.19 90 TRP A N 1
ATOM 709 C CA . TRP A 1 90 ? -8.809 -4.994 10.173 1.00 97.19 90 TRP A CA 1
ATOM 710 C C . TRP A 1 90 ? -9.782 -5.982 10.833 1.00 97.19 90 TRP A C 1
ATOM 712 O O . TRP A 1 90 ? -10.951 -5.648 11.034 1.00 97.19 90 TRP A O 1
ATOM 722 N N . ARG A 1 91 ? -9.330 -7.203 11.146 1.00 97.06 91 ARG A N 1
ATOM 723 C CA . ARG A 1 91 ? -10.164 -8.231 11.793 1.00 97.06 91 ARG A CA 1
ATOM 724 C C . ARG A 1 91 ? -10.341 -7.985 13.287 1.00 97.06 91 ARG A C 1
ATOM 726 O O . ARG A 1 91 ? -11.421 -8.249 13.806 1.00 97.06 91 ARG A O 1
ATOM 733 N N . GLU A 1 92 ? -9.285 -7.544 13.959 1.00 97.81 92 GLU A N 1
ATOM 734 C CA . GLU A 1 92 ? -9.238 -7.432 15.419 1.00 97.81 92 GLU A CA 1
ATOM 735 C C . GLU A 1 92 ? -9.695 -6.059 15.918 1.00 97.81 92 GLU A C 1
ATOM 737 O O . GLU A 1 92 ? -10.402 -5.978 16.918 1.00 97.81 92 GLU A O 1
ATOM 742 N N . ASP 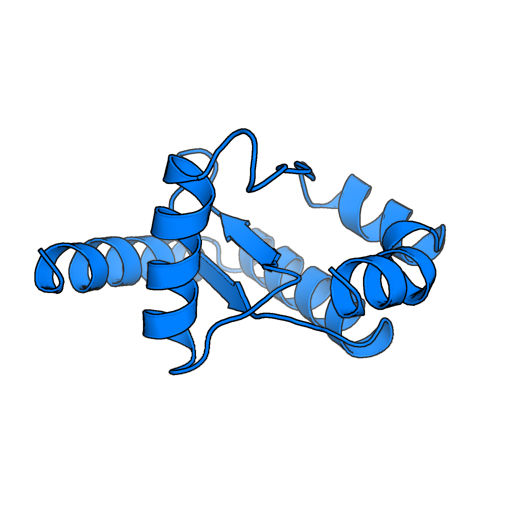A 1 93 ? -9.338 -4.990 15.206 1.00 96.31 93 ASP A N 1
ATOM 743 C CA . ASP A 1 93 ? -9.643 -3.608 15.572 1.00 96.31 93 ASP A CA 1
ATOM 744 C C . ASP A 1 93 ? -9.902 -2.752 14.322 1.00 96.31 93 ASP A C 1
ATOM 746 O O . ASP A 1 93 ? -9.126 -1.889 13.889 1.00 96.31 93 ASP A O 1
ATOM 750 N N . ARG A 1 94 ? -11.059 -3.015 13.715 1.00 95.94 94 ARG A N 1
ATOM 751 C CA . ARG A 1 94 ? -11.522 -2.292 12.531 1.00 95.94 94 ARG A CA 1
ATOM 752 C C . ARG A 1 94 ? -11.693 -0.794 12.784 1.00 95.94 94 ARG A C 1
ATOM 754 O O . ARG A 1 94 ? -11.496 -0.005 11.860 1.00 95.94 94 ARG A O 1
ATOM 761 N N . GLU A 1 95 ? -12.077 -0.400 13.996 1.00 97.00 95 GLU A N 1
ATOM 762 C CA . GLU A 1 95 ? -12.300 1.006 14.347 1.00 97.00 95 GLU A CA 1
ATOM 763 C C . GLU A 1 95 ? -11.011 1.813 14.216 1.00 97.00 95 GLU A C 1
ATOM 765 O O . GLU A 1 95 ? -11.029 2.906 13.644 1.00 97.00 95 GLU A O 1
ATOM 770 N N . THR A 1 96 ? -9.879 1.237 14.624 1.00 95.56 96 THR A N 1
ATOM 771 C CA . THR A 1 96 ? -8.568 1.851 14.412 1.00 95.56 96 THR A CA 1
ATOM 772 C C . THR A 1 96 ? -8.293 2.117 12.928 1.00 95.56 96 THR A C 1
ATOM 774 O O . THR A 1 96 ? -7.936 3.245 12.574 1.00 95.56 96 THR A O 1
ATOM 777 N N . VAL A 1 97 ? -8.541 1.153 12.033 1.00 96.06 97 VAL A N 1
ATOM 778 C CA . VAL A 1 97 ? -8.336 1.343 10.580 1.00 96.06 97 VAL A CA 1
ATOM 779 C C . VAL A 1 97 ? -9.262 2.423 10.013 1.00 96.06 97 VAL A C 1
ATOM 781 O O . VAL A 1 97 ? -8.831 3.271 9.230 1.00 96.06 97 VAL A O 1
ATOM 784 N N . LEU A 1 98 ? -10.532 2.433 10.429 1.00 96.31 98 LEU A N 1
ATOM 785 C CA . LEU A 1 98 ? -11.488 3.469 10.025 1.00 96.31 98 LEU A CA 1
ATOM 786 C C . LEU A 1 98 ? -11.038 4.860 10.492 1.00 96.31 98 LEU A C 1
ATOM 788 O O . LEU A 1 98 ? -11.129 5.824 9.730 1.00 96.31 98 LEU A O 1
ATOM 792 N N . SER A 1 99 ? -10.483 4.959 11.703 1.00 95.88 99 SER A N 1
ATOM 793 C CA . SER A 1 99 ? -9.953 6.216 12.236 1.00 95.88 99 SER A CA 1
ATOM 794 C C . SER A 1 99 ? -8.779 6.760 11.411 1.00 95.88 99 SER A C 1
ATOM 796 O O . SER A 1 99 ? -8.653 7.976 11.255 1.00 95.88 99 SER A O 1
ATOM 798 N N . TYR A 1 100 ? -7.942 5.886 10.835 1.00 94.12 100 TYR A N 1
ATOM 799 C CA . TYR A 1 100 ? -6.863 6.299 9.931 1.00 94.12 100 TYR A CA 1
ATOM 800 C C . TYR A 1 100 ? -7.429 6.917 8.655 1.00 94.12 100 TYR A C 1
ATOM 802 O O . TYR A 1 100 ? -6.952 7.962 8.216 1.00 94.12 100 TYR A O 1
ATOM 810 N N . GLY A 1 101 ? -8.500 6.329 8.115 1.00 93.06 101 GLY A N 1
ATOM 811 C CA . GLY A 1 101 ? -9.209 6.869 6.956 1.00 93.06 101 GLY A CA 1
ATOM 812 C C . GLY A 1 101 ? -9.794 8.255 7.227 1.00 93.06 101 GLY A C 1
ATOM 813 O O . GLY A 1 101 ? -9.620 9.161 6.416 1.00 93.06 101 GLY A O 1
ATOM 814 N N . MET A 1 102 ? -10.415 8.456 8.395 1.00 93.06 102 MET A N 1
ATOM 815 C CA . MET A 1 102 ? -10.951 9.766 8.791 1.00 93.06 102 MET A CA 1
ATOM 816 C C . MET A 1 102 ? -9.855 10.835 8.878 1.00 93.06 102 MET A C 1
ATOM 818 O O . MET A 1 102 ? -9.998 11.904 8.288 1.00 93.06 102 MET A O 1
ATOM 822 N N . LYS A 1 103 ? -8.737 10.529 9.550 1.00 92.25 103 LYS A N 1
ATOM 823 C CA . LYS A 1 103 ? -7.583 11.441 9.654 1.00 92.25 103 LYS A CA 1
ATOM 824 C C . LYS A 1 103 ? -6.996 11.775 8.284 1.00 92.25 103 LYS A C 1
ATOM 826 O O . LYS A 1 103 ? -6.616 12.912 8.031 1.00 92.25 103 LYS A O 1
ATOM 831 N N . MET A 1 104 ? -6.943 10.792 7.388 1.00 93.38 104 MET A N 1
ATOM 832 C CA . MET A 1 104 ? -6.439 10.987 6.033 1.00 93.38 104 MET A CA 1
ATOM 833 C C . MET A 1 104 ? -7.360 11.878 5.196 1.00 93.38 104 MET A C 1
ATOM 835 O O . MET A 1 104 ? -6.885 12.765 4.494 1.00 93.38 104 MET A O 1
ATOM 839 N N . GLN A 1 105 ? -8.678 11.700 5.299 1.00 91.62 105 GLN A N 1
ATOM 840 C CA . GLN A 1 105 ? -9.635 12.599 4.650 1.00 91.62 105 GLN A CA 1
ATOM 841 C C . GLN A 1 105 ? -9.527 14.036 5.167 1.00 91.62 105 GLN A C 1
ATOM 843 O O . GLN A 1 105 ? -9.706 14.967 4.387 1.00 91.62 105 GLN A O 1
ATOM 848 N N . GLU A 1 106 ? -9.270 14.221 6.461 1.00 91.25 106 GLU A N 1
ATOM 849 C CA . GLU A 1 106 ? -9.059 15.542 7.054 1.00 91.25 106 GLU A CA 1
ATOM 850 C C . GLU A 1 106 ? -7.779 16.189 6.519 1.00 91.25 106 GLU A C 1
ATOM 852 O O . GLU A 1 106 ? -7.853 17.258 5.918 1.00 91.25 106 GLU A O 1
ATOM 857 N N . GLY A 1 107 ? -6.638 15.501 6.600 1.00 87.88 107 GLY A N 1
ATOM 858 C CA . GLY A 1 107 ? -5.369 16.050 6.117 1.00 87.88 107 GLY A CA 1
ATOM 859 C C . GLY A 1 107 ? -5.338 16.307 4.603 1.00 87.88 107 GLY A C 1
ATOM 860 O O . GLY A 1 107 ? -4.732 17.275 4.155 1.00 87.88 107 GLY A O 1
ATOM 861 N N . LEU A 1 108 ? -6.048 15.511 3.793 1.00 87.19 108 LEU A N 1
ATOM 862 C CA . LEU A 1 108 ? -6.182 15.780 2.355 1.00 87.19 108 LEU A CA 1
ATOM 863 C C . LEU A 1 108 ? -7.009 17.039 2.051 1.00 87.19 108 LEU A C 1
ATOM 865 O O . LEU A 1 108 ? -6.774 17.666 1.021 1.00 87.19 108 LEU A O 1
ATOM 869 N N . LYS A 1 109 ? -7.961 17.425 2.914 1.00 87.00 109 LYS A N 1
ATOM 870 C CA . LYS A 1 109 ? -8.719 18.679 2.746 1.00 87.00 109 LYS A CA 1
ATOM 871 C C . LYS A 1 109 ? -7.862 19.909 3.024 1.00 87.00 109 LYS A C 1
ATOM 873 O O . LYS A 1 109 ? -8.120 20.941 2.428 1.00 87.00 109 LYS A O 1
ATOM 878 N N . GLU A 1 110 ? -6.865 19.804 3.900 1.00 83.38 110 GLU A N 1
ATOM 879 C CA . GLU A 1 110 ? -5.964 20.917 4.237 1.00 83.38 110 GLU A CA 1
ATOM 880 C C . GLU A 1 110 ? -4.954 21.241 3.122 1.00 83.38 110 GLU A C 1
ATOM 882 O O . GLU A 1 110 ? -4.338 22.305 3.138 1.00 83.38 110 GLU A O 1
ATOM 887 N N . LEU A 1 111 ? -4.781 20.339 2.147 1.00 73.12 111 LEU A N 1
ATOM 888 C CA . LEU A 1 111 ? -3.901 20.526 0.988 1.00 73.12 111 LEU A CA 1
ATOM 889 C C . LEU A 1 111 ? -4.572 21.258 -0.191 1.00 73.12 111 LEU A C 1
ATOM 891 O O . LEU A 1 111 ? -3.890 21.531 -1.183 1.00 73.12 111 LEU A O 1
ATOM 895 N N . VAL A 1 112 ? -5.880 21.541 -0.108 1.00 56.97 112 VAL A N 1
ATOM 896 C CA . VAL A 1 112 ? -6.694 22.170 -1.168 1.00 56.97 112 VAL A CA 1
ATOM 897 C C . VAL A 1 112 ? -7.155 23.563 -0.759 1.00 56.97 112 VAL A C 1
ATOM 899 O O . VAL A 1 112 ? -7.619 23.723 0.390 1.00 56.97 112 VAL A O 1
#

pLDDT: mean 95.73, std 5.03, range [56.97, 98.44]

Sequence (112 aa):
CHWCHVMEHESFEDDAVAALMNAHYTSIKIDREERPDLDARYMSAVQLMTGQGGWPLNVIALPDGTPVWGGTYFSRRDWSAALEQIAQLWREDRETVLSYGMKMQEGLKELV

Radius of gyration: 13.93 Å; chains: 1; bounding box: 27×40×34 Å

Secondary structure (DSSP, 8-state):
-HHHHHHIIIIIT-HHHHHHHHHH-------TTT-HHHHHHHHHHHHHHHS---SS-EEEE-TTS-EEEEES---HHHHHHHHHHHHHHHHH-HHHHHHHHHHHHHHHHTT-

Foldseek 3Di:
DVLQVVCCVQAVPDPVNVVLCVVQHDDDDDDCVVCVVLVVLQQVLQCVVPVDGDPPWDFDADPVRQTQDIDHHDGNVRSSVVSVVVSVCCVPPVVVSVVSSVVSVVVSVVVD